Protein AF-A0A9D6YKM5-F1 (afdb_monomer)

Solvent-accessible surface area (backbone atoms only — not comparable to full-atom values): 3594 Å² total; per-residue (Å²): 126,61,73,67,59,55,52,49,51,54,51,53,53,51,53,51,48,53,57,48,50,65,74,70,56,75,89,78,54,70,69,58,52,48,48,46,45,64,70,47,50,49,61,50,51,54,51,49,53,54,51,51,50,52,51,50,59,60,74,77,104

pLDDT: mean 86.21, std 7.91, range [56.38, 95.25]

Radius of gyration: 18.29 Å; Cα contacts (8 Å, |Δi|>4): 7; chains: 1; bounding box: 44×16×37 Å

Foldseek 3Di:
DPPVVVVVVVVVVVVVVVVVCVVPDDDDDPVVVCCCCVVPVVVVVVVVVVVVVVVVVVVVD

Sequence (61 aa):
LPPIAWFVIKTFALVFFFIWVRGTFPRFRFDQLMKLGWKVMLPLCLVNILFTGIIIQFLQR

Mean predicted aligned error: 7.3 Å

Secondary structure (DSSP, 8-state):
--HHHHHHHHHHHHHHHHHHHHHHS----HHHHHHHIIIIIHHHHHHHHHHHHHHHHHHT-

Structure (mmCIF, N/CA/C/O backbone):
data_AF-A0A9D6YKM5-F1
#
_entry.id   AF-A0A9D6YKM5-F1
#
loop_
_atom_site.group_PDB
_atom_site.id
_atom_site.type_symbol
_atom_site.label_atom_id
_atom_site.label_alt_id
_atom_site.label_comp_id
_atom_site.label_asym_id
_atom_site.label_entity_id
_atom_site.label_seq_id
_atom_site.pdbx_PDB_ins_code
_atom_site.Cartn_x
_atom_site.Cartn_y
_atom_site.Cartn_z
_atom_site.occupancy
_atom_site.B_iso_or_equiv
_atom_site.auth_seq_id
_atom_site.auth_comp_id
_atom_site.auth_asym_id
_atom_site.auth_atom_id
_atom_site.pdbx_PDB_model_num
ATOM 1 N N . LEU A 1 1 ? -17.049 6.702 -20.330 1.00 62.12 1 LEU A N 1
ATOM 2 C CA . LEU A 1 1 ? -16.269 5.711 -21.111 1.00 62.12 1 LEU A CA 1
ATOM 3 C C . LEU A 1 1 ? -16.985 4.368 -21.045 1.00 62.12 1 LEU A C 1
ATOM 5 O O . LEU A 1 1 ? -17.529 4.074 -19.985 1.00 62.12 1 LEU A O 1
ATOM 9 N N . PRO A 1 2 ? -16.992 3.564 -22.120 1.00 83.38 2 PRO A N 1
ATOM 10 C CA . PRO A 1 2 ? -17.517 2.202 -22.067 1.00 83.38 2 PRO A CA 1
ATOM 11 C C . PRO A 1 2 ? -16.808 1.383 -20.965 1.00 83.38 2 PRO A C 1
ATOM 13 O O . PRO A 1 2 ? -15.611 1.597 -20.743 1.00 83.38 2 PRO A O 1
ATOM 16 N N . PRO A 1 3 ? -17.504 0.448 -20.283 1.00 79.25 3 PRO A N 1
ATOM 17 C CA . PRO A 1 3 ? -16.959 -0.311 -19.148 1.00 79.25 3 PRO A CA 1
ATOM 18 C C . PRO A 1 3 ? -15.637 -1.020 -19.469 1.00 79.25 3 PRO A C 1
ATOM 20 O O . PRO A 1 3 ? -14.709 -1.020 -18.662 1.00 79.25 3 PRO A O 1
ATOM 23 N N 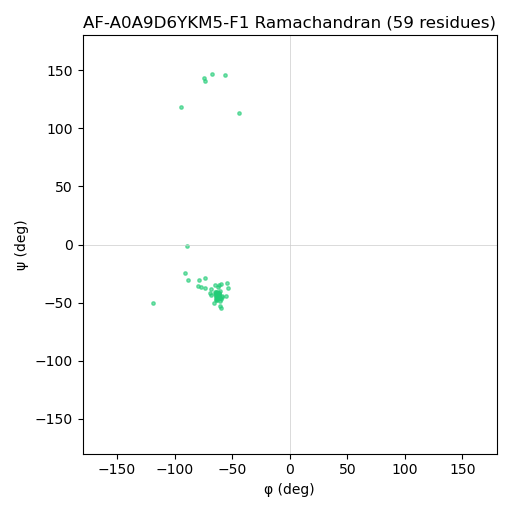. ILE A 1 4 ? -15.528 -1.542 -20.695 1.00 83.94 4 ILE A N 1
ATOM 24 C CA . ILE A 1 4 ? -14.321 -2.188 -21.218 1.00 83.94 4 ILE A CA 1
ATOM 25 C C . ILE A 1 4 ? -13.130 -1.221 -21.258 1.00 83.94 4 ILE A C 1
ATOM 27 O O . ILE A 1 4 ? -12.038 -1.573 -20.823 1.00 83.94 4 ILE A O 1
ATOM 31 N N . ALA A 1 5 ? -13.325 0.017 -21.720 1.00 83.81 5 ALA A N 1
ATOM 32 C CA . ALA A 1 5 ? -12.225 0.968 -21.867 1.00 83.81 5 ALA A CA 1
ATOM 33 C C . ALA A 1 5 ? -11.679 1.405 -20.502 1.00 83.81 5 ALA A C 1
ATOM 35 O O . ALA A 1 5 ? -10.470 1.516 -20.322 1.00 83.81 5 ALA A O 1
ATOM 36 N N . TRP A 1 6 ? -12.557 1.592 -19.514 1.00 86.31 6 TRP A N 1
ATOM 37 C CA . TRP A 1 6 ? -12.144 1.927 -18.150 1.00 86.31 6 TRP A CA 1
ATOM 38 C C . TRP A 1 6 ? -11.349 0.797 -17.478 1.00 86.31 6 TRP A C 1
ATOM 40 O O . TRP A 1 6 ? -10.337 1.055 -16.821 1.00 86.31 6 TRP A O 1
ATOM 50 N N . PHE A 1 7 ? -11.766 -0.456 -17.682 1.00 87.31 7 PHE A N 1
ATOM 51 C CA . PHE A 1 7 ? -11.048 -1.633 -17.190 1.00 87.31 7 PHE A CA 1
ATOM 52 C C . PHE A 1 7 ? -9.656 -1.769 -17.826 1.00 87.31 7 PHE A C 1
ATOM 54 O O . PHE A 1 7 ? -8.663 -1.974 -17.120 1.00 87.31 7 PHE A O 1
ATOM 61 N N . VAL A 1 8 ? -9.568 -1.590 -19.147 1.00 91.44 8 VAL A N 1
ATOM 62 C CA . VAL A 1 8 ? -8.305 -1.665 -19.895 1.00 91.44 8 VAL A CA 1
ATOM 63 C C . VAL A 1 8 ? -7.338 -0.576 -19.431 1.00 91.44 8 VAL A C 1
ATOM 65 O O . VAL A 1 8 ? -6.187 -0.884 -19.134 1.00 91.44 8 VAL A O 1
ATOM 68 N N . ILE A 1 9 ? -7.799 0.667 -19.267 1.00 92.06 9 ILE A N 1
ATOM 69 C CA . ILE A 1 9 ? -6.953 1.779 -18.799 1.00 92.06 9 ILE A CA 1
ATOM 70 C C . ILE A 1 9 ? -6.373 1.496 -17.409 1.00 92.06 9 ILE A C 1
ATOM 72 O O . ILE A 1 9 ? -5.169 1.650 -17.208 1.00 92.06 9 ILE A O 1
ATOM 76 N N . LYS A 1 10 ? -7.196 1.044 -16.451 1.00 88.62 10 LYS A N 1
ATOM 77 C CA . LYS A 1 10 ? -6.708 0.693 -15.105 1.00 88.62 10 LYS A CA 1
ATOM 78 C C . LYS A 1 10 ? -5.687 -0.438 -15.148 1.00 88.62 10 LYS A C 1
ATOM 80 O O . LYS A 1 10 ? -4.670 -0.359 -14.467 1.00 88.62 10 LYS A O 1
ATOM 85 N N . THR A 1 11 ? -5.944 -1.458 -15.962 1.00 91.31 11 THR A N 1
ATOM 86 C CA 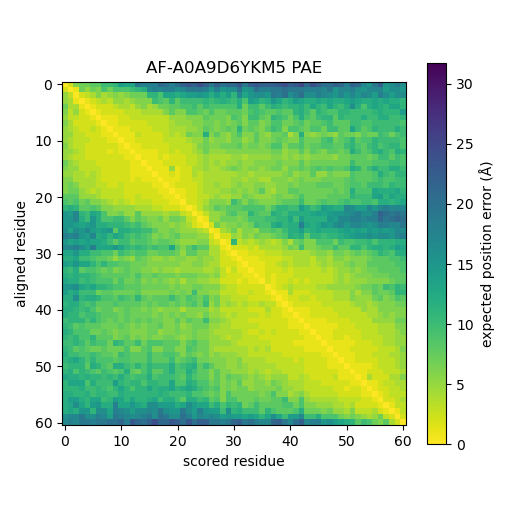. THR A 1 11 ? -5.047 -2.610 -16.112 1.00 91.31 11 THR A CA 1
ATOM 87 C C . THR A 1 11 ? -3.704 -2.192 -16.708 1.00 91.31 11 THR A C 1
ATOM 89 O O . THR A 1 11 ? -2.663 -2.510 -16.138 1.00 91.31 11 THR A O 1
ATOM 92 N N . PHE A 1 12 ? -3.703 -1.414 -17.794 1.00 92.56 12 PHE A N 1
ATOM 93 C CA . PHE A 1 12 ? -2.472 -0.902 -18.402 1.00 92.56 12 PHE A CA 1
ATOM 94 C C . PHE A 1 12 ? -1.698 0.024 -17.463 1.00 92.56 12 PHE A C 1
ATOM 96 O O . PHE A 1 12 ? -0.478 -0.094 -17.374 1.00 92.56 12 PHE A O 1
ATOM 103 N N . ALA A 1 13 ? -2.386 0.895 -16.719 1.00 91.69 13 ALA A N 1
ATOM 104 C CA . ALA A 1 13 ? -1.745 1.748 -15.721 1.00 91.69 13 ALA A CA 1
ATOM 105 C C . ALA A 1 13 ? -1.055 0.922 -14.621 1.00 91.69 13 ALA A C 1
ATOM 107 O O . ALA A 1 13 ? 0.064 1.236 -14.219 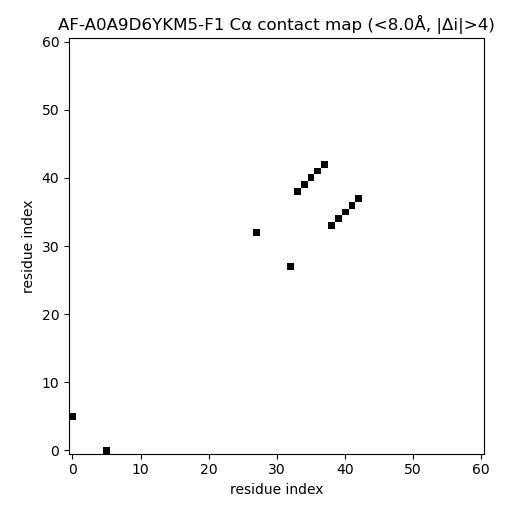1.00 91.69 13 ALA A O 1
ATOM 108 N N . LEU A 1 14 ? -1.690 -0.164 -14.174 1.00 92.69 14 LEU A N 1
ATOM 109 C CA . LEU A 1 14 ? -1.152 -1.062 -13.154 1.00 92.69 14 LEU A CA 1
ATOM 110 C C . LEU A 1 14 ? 0.067 -1.843 -13.676 1.00 92.69 14 LEU A C 1
ATOM 112 O O . LEU A 1 14 ? 1.090 -1.912 -12.998 1.00 92.69 14 LEU A O 1
ATOM 116 N N . VAL A 1 15 ? 0.004 -2.365 -14.906 1.00 91.81 15 VAL A N 1
ATOM 117 C CA . VAL A 1 15 ? 1.136 -3.045 -15.565 1.00 91.81 15 VAL A CA 1
ATOM 118 C C . VAL A 1 15 ? 2.311 -2.088 -15.776 1.00 91.81 15 VAL A C 1
ATOM 120 O O . VAL A 1 15 ? 3.447 -2.434 -15.450 1.00 91.81 15 VAL A O 1
ATOM 123 N N . PHE A 1 16 ? 2.049 -0.873 -16.262 1.00 90.94 16 PHE A N 1
ATOM 124 C CA . PHE A 1 16 ? 3.071 0.162 -16.412 1.00 90.94 16 PHE A CA 1
ATOM 125 C C . PHE A 1 16 ? 3.733 0.488 -15.069 1.00 90.94 16 PHE A C 1
ATOM 127 O O . PHE A 1 16 ? 4.960 0.521 -14.980 1.00 90.94 16 PHE A O 1
ATOM 134 N N . PHE A 1 17 ? 2.936 0.645 -14.008 1.00 91.75 17 PHE A N 1
ATOM 135 C CA . PHE A 1 17 ? 3.447 0.872 -12.660 1.00 91.75 17 PHE A CA 1
ATOM 136 C C . PHE A 1 17 ? 4.355 -0.274 -12.187 1.00 91.75 17 PHE A C 1
ATOM 138 O O . PHE A 1 17 ? 5.443 -0.012 -11.684 1.00 91.75 17 PHE A O 1
ATOM 145 N N . PHE A 1 18 ? 3.980 -1.538 -12.405 1.00 86.56 18 PHE A N 1
ATOM 146 C CA . PHE A 1 18 ? 4.825 -2.683 -12.040 1.00 86.56 18 PHE A CA 1
ATOM 147 C C . PHE A 1 18 ? 6.164 -2.714 -12.786 1.00 86.56 18 PHE A C 1
ATOM 149 O O . PHE A 1 18 ? 7.201 -2.998 -12.179 1.00 86.56 18 PHE A O 1
ATOM 156 N N . ILE A 1 19 ? 6.160 -2.408 -14.086 1.00 89.12 19 ILE A N 1
ATOM 157 C CA . ILE A 1 19 ? 7.389 -2.328 -14.888 1.00 89.12 19 ILE A CA 1
ATOM 158 C C . ILE A 1 19 ? 8.274 -1.183 -14.379 1.00 89.12 19 ILE A C 1
ATOM 160 O O . ILE A 1 19 ? 9.480 -1.366 -14.209 1.00 89.12 19 ILE A O 1
ATOM 164 N N . TRP A 1 20 ? 7.673 -0.033 -14.072 1.00 90.38 20 TRP A N 1
ATOM 165 C CA . TRP A 1 20 ? 8.379 1.131 -13.545 1.00 90.38 20 TRP A CA 1
ATOM 166 C C . TRP A 1 20 ? 9.014 0.859 -12.175 1.00 90.38 20 TRP A C 1
ATOM 168 O O . TRP A 1 20 ? 10.212 1.070 -12.000 1.00 90.38 20 TRP A O 1
ATOM 178 N N . VAL A 1 21 ? 8.256 0.279 -11.240 1.00 86.56 21 VAL A N 1
ATOM 179 C CA . VAL A 1 21 ? 8.732 -0.145 -9.911 1.00 86.56 21 VAL A C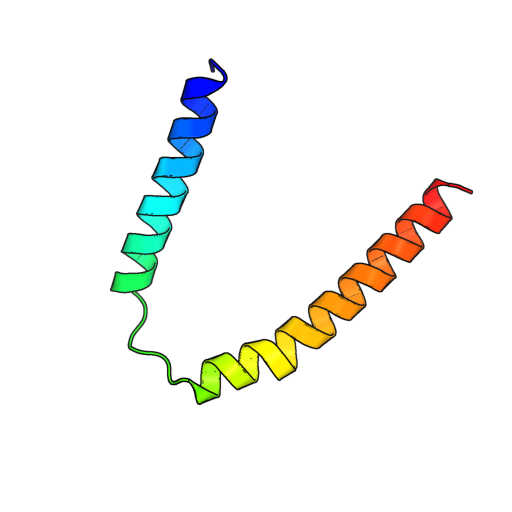A 1
ATOM 180 C C . VAL A 1 21 ? 9.934 -1.087 -10.038 1.00 86.56 21 VAL A C 1
ATOM 182 O O . VAL A 1 21 ? 10.944 -0.891 -9.361 1.00 86.56 21 VAL A O 1
ATOM 185 N N . ARG A 1 22 ? 9.891 -2.070 -10.947 1.00 84.12 22 ARG A N 1
ATOM 186 C CA . ARG A 1 22 ? 11.031 -2.975 -11.173 1.00 84.12 22 ARG A CA 1
ATOM 187 C C . ARG A 1 22 ? 12.299 -2.226 -11.615 1.00 84.12 22 ARG A C 1
ATOM 189 O O . ARG A 1 22 ? 13.396 -2.655 -11.271 1.00 84.12 22 ARG A O 1
ATOM 196 N N . GLY A 1 23 ? 12.153 -1.143 -12.380 1.00 82.44 23 GLY A N 1
ATOM 197 C CA . GLY A 1 23 ? 13.269 -0.317 -12.846 1.00 82.44 23 GLY A CA 1
ATOM 198 C C . GLY A 1 23 ? 13.816 0.654 -11.794 1.00 82.44 23 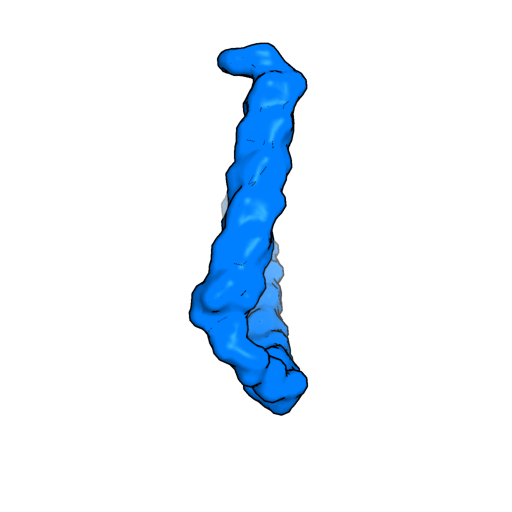GLY A C 1
ATOM 199 O O . GLY A 1 23 ? 15.005 0.956 -11.814 1.00 82.44 23 GLY A O 1
ATOM 200 N N . THR A 1 24 ? 12.978 1.138 -10.873 1.00 80.12 24 THR A N 1
ATOM 201 C CA . THR A 1 24 ? 13.366 2.152 -9.874 1.00 80.12 24 THR A CA 1
ATOM 202 C C . THR A 1 24 ? 13.946 1.558 -8.590 1.00 80.12 24 THR A C 1
ATOM 204 O O . THR A 1 24 ? 14.786 2.194 -7.955 1.00 80.12 24 THR A O 1
ATOM 207 N N . PHE A 1 25 ? 13.532 0.353 -8.187 1.00 75.81 25 PHE A N 1
ATOM 208 C CA . PHE A 1 25 ? 13.960 -0.214 -6.908 1.00 75.81 25 PHE A CA 1
ATOM 209 C C . PHE A 1 25 ? 15.194 -1.130 -7.034 1.00 75.81 25 PHE A C 1
ATOM 211 O O . PHE A 1 25 ? 15.119 -2.180 -7.677 1.00 75.81 25 PHE A O 1
ATOM 218 N N . PRO A 1 26 ? 16.328 -0.796 -6.382 1.00 70.00 26 PRO A N 1
ATOM 219 C CA . PRO A 1 26 ? 17.462 -1.710 -6.257 1.00 70.00 26 PRO A CA 1
ATOM 220 C C . PRO A 1 26 ? 17.079 -2.899 -5.358 1.00 70.00 26 PRO A C 1
ATOM 222 O O . PRO A 1 26 ? 16.278 -2.750 -4.439 1.00 70.00 26 PRO A O 1
ATOM 225 N N . ARG A 1 27 ? 17.627 -4.095 -5.634 1.00 73.94 27 ARG A N 1
ATOM 226 C CA . ARG A 1 27 ? 17.226 -5.375 -5.005 1.00 73.94 27 ARG A CA 1
ATOM 227 C C . ARG A 1 27 ? 17.031 -5.254 -3.485 1.00 73.94 27 ARG A C 1
ATOM 229 O O . ARG A 1 27 ? 17.999 -5.093 -2.745 1.00 73.94 27 ARG A O 1
ATOM 236 N N . PHE A 1 28 ? 15.792 -5.410 -3.024 1.00 69.06 28 PHE A N 1
ATOM 237 C CA . PHE A 1 28 ? 15.479 -5.474 -1.598 1.00 69.06 28 PHE A CA 1
ATOM 238 C C . PHE A 1 28 ? 15.903 -6.814 -0.999 1.00 69.06 28 PHE A C 1
ATOM 240 O O . PHE A 1 28 ? 15.719 -7.870 -1.608 1.00 69.06 28 PHE A O 1
ATOM 247 N N . ARG A 1 29 ? 16.442 -6.784 0.223 1.00 84.94 29 ARG A N 1
ATOM 248 C CA . ARG A 1 29 ? 16.720 -8.010 0.982 1.00 84.94 29 ARG A CA 1
ATOM 249 C C . ARG A 1 29 ? 15.420 -8.600 1.522 1.00 84.94 29 ARG A C 1
ATOM 251 O O . ARG A 1 29 ? 14.561 -7.862 2.007 1.00 84.94 29 ARG A O 1
ATOM 258 N N . PHE A 1 30 ? 15.326 -9.930 1.533 1.00 76.31 30 PHE A N 1
ATOM 259 C CA . PHE A 1 30 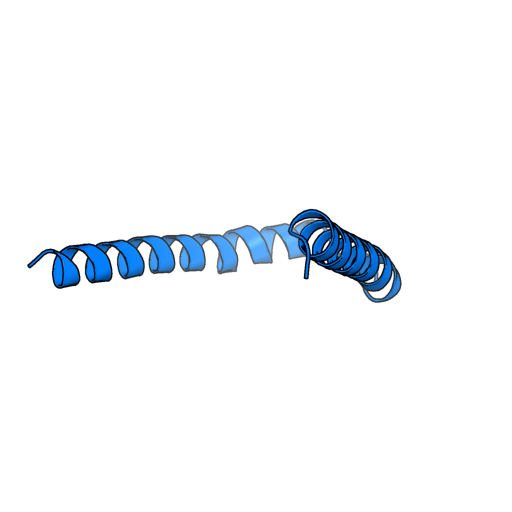? 14.191 -10.653 2.121 1.00 76.31 30 PHE A CA 1
ATOM 260 C C . PHE A 1 30 ? 13.943 -10.257 3.586 1.00 76.31 30 PHE A C 1
ATOM 262 O O . PHE A 1 30 ? 12.796 -10.120 4.001 1.00 76.31 30 PHE A O 1
ATOM 269 N N . ASP A 1 31 ? 15.002 -9.939 4.334 1.00 80.19 31 ASP A N 1
ATOM 270 C CA . ASP A 1 31 ? 14.910 -9.469 5.723 1.00 80.19 31 ASP A CA 1
ATOM 271 C C . ASP A 1 31 ? 14.147 -8.141 5.860 1.00 80.19 31 ASP A C 1
ATOM 273 O O . ASP A 1 31 ? 13.399 -7.928 6.815 1.00 80.19 31 ASP A O 1
ATOM 277 N N . GLN A 1 32 ? 14.314 -7.230 4.898 1.00 80.88 32 GLN A N 1
ATOM 278 C CA . GLN A 1 32 ? 13.639 -5.930 4.901 1.00 80.88 32 GLN A CA 1
ATOM 279 C C . GLN A 1 32 ? 12.161 -6.083 4.547 1.00 80.88 32 GLN A C 1
ATOM 281 O O . GLN A 1 32 ? 11.317 -5.431 5.163 1.00 80.88 32 GLN A O 1
ATOM 286 N N . LEU A 1 33 ? 11.850 -6.988 3.614 1.00 84.12 33 LEU A N 1
ATOM 287 C CA . LEU A 1 33 ? 10.474 -7.334 3.271 1.00 84.12 33 LEU A CA 1
ATOM 288 C C . LEU A 1 33 ? 9.754 -7.963 4.469 1.00 84.12 33 LEU A C 1
ATOM 290 O O . LEU A 1 33 ? 8.647 -7.548 4.805 1.00 84.12 33 LEU A O 1
ATOM 294 N N . MET A 1 34 ? 10.405 -8.902 5.159 1.00 86.88 34 MET A N 1
ATOM 295 C CA . MET A 1 34 ? 9.855 -9.532 6.361 1.00 86.88 34 MET A CA 1
ATOM 296 C C . MET A 1 34 ? 9.644 -8.517 7.480 1.00 86.88 34 MET A C 1
ATOM 298 O O . MET A 1 34 ? 8.583 -8.500 8.099 1.00 86.88 34 MET A O 1
ATOM 302 N N . LYS A 1 35 ? 10.602 -7.610 7.702 1.00 87.62 35 LYS A N 1
ATOM 303 C CA . LYS A 1 35 ? 10.448 -6.534 8.686 1.00 87.62 35 LYS A CA 1
ATOM 304 C C . LYS A 1 35 ? 9.281 -5.605 8.338 1.00 87.62 35 LYS A C 1
ATOM 306 O O . LYS A 1 35 ? 8.540 -5.231 9.240 1.00 87.62 35 LYS A O 1
ATOM 311 N N . LEU A 1 36 ? 9.093 -5.247 7.067 1.00 87.94 36 LEU A N 1
ATOM 312 C CA . LEU A 1 36 ? 7.964 -4.419 6.635 1.00 87.94 36 LEU A CA 1
ATOM 313 C C . LEU A 1 36 ? 6.628 -5.153 6.831 1.00 87.94 36 LEU A C 1
ATOM 315 O O . LEU A 1 36 ? 5.721 -4.617 7.467 1.00 87.94 36 LEU A O 1
ATOM 319 N N . GLY A 1 37 ? 6.529 -6.393 6.349 1.00 86.81 37 GLY A N 1
ATOM 320 C CA . GLY A 1 37 ? 5.317 -7.206 6.451 1.00 86.81 37 GLY A CA 1
ATOM 321 C C . GLY A 1 37 ? 4.901 -7.453 7.898 1.00 86.81 37 GLY A C 1
ATOM 322 O O . GLY A 1 37 ? 3.788 -7.125 8.305 1.00 86.81 37 GLY A O 1
ATOM 323 N N . TRP A 1 38 ? 5.824 -7.960 8.710 1.00 88.12 38 TRP A N 1
ATOM 324 C CA . TRP A 1 38 ? 5.513 -8.372 10.075 1.00 88.12 38 TRP A CA 1
ATOM 325 C C . TRP A 1 38 ? 5.437 -7.210 11.062 1.00 88.12 38 TRP A C 1
ATOM 327 O O . TRP A 1 38 ? 4.607 -7.239 11.966 1.00 88.12 38 TRP A O 1
ATOM 337 N N . LYS A 1 39 ? 6.270 -6.174 10.908 1.00 84.44 39 LYS A N 1
ATOM 338 C CA . LYS A 1 39 ? 6.320 -5.070 11.879 1.00 84.44 39 LYS A CA 1
ATOM 339 C C . LYS A 1 39 ? 5.379 -3.918 11.540 1.00 84.44 39 LYS A C 1
ATOM 341 O O . LYS A 1 39 ? 5.023 -3.168 12.440 1.00 84.44 39 LYS A O 1
ATOM 346 N N . VAL A 1 40 ? 5.004 -3.748 10.271 1.00 87.88 40 VAL A N 1
ATOM 347 C CA . VAL A 1 40 ? 4.192 -2.604 9.826 1.00 87.88 40 VAL A CA 1
ATOM 348 C C . VAL A 1 40 ? 2.863 -3.061 9.242 1.00 87.88 40 VAL A C 1
ATOM 350 O O . VAL A 1 40 ? 1.825 -2.575 9.678 1.00 87.88 40 VAL A O 1
ATOM 353 N N . MET A 1 41 ? 2.858 -4.014 8.305 1.00 91.44 41 MET A N 1
ATOM 354 C CA . MET A 1 41 ? 1.611 -4.403 7.631 1.00 91.44 41 MET A CA 1
ATOM 355 C C . MET A 1 41 ? 0.657 -5.144 8.576 1.00 91.44 41 MET A C 1
ATOM 357 O O . MET A 1 41 ? -0.531 -4.842 8.593 1.00 91.44 41 MET A O 1
ATOM 361 N N . LEU A 1 42 ? 1.174 -6.046 9.415 1.00 91.56 42 LEU A N 1
ATOM 362 C CA . LEU A 1 42 ? 0.372 -6.816 10.372 1.00 91.56 42 LEU A CA 1
ATOM 363 C C . LEU A 1 42 ? -0.386 -5.932 11.390 1.00 91.56 42 LEU A C 1
ATOM 365 O O . LEU A 1 42 ? -1.614 -6.032 11.452 1.00 91.56 42 LEU A O 1
ATOM 369 N N . PRO A 1 43 ? 0.270 -5.021 12.143 1.00 90.12 43 PRO A N 1
ATOM 370 C CA . PRO A 1 43 ? -0.457 -4.132 13.049 1.00 90.12 43 PRO A CA 1
ATOM 371 C C . PRO A 1 43 ? -1.384 -3.167 12.302 1.00 90.12 43 PRO A C 1
ATOM 373 O O . PRO A 1 43 ? -2.480 -2.888 12.784 1.00 90.12 43 PRO A O 1
ATOM 376 N N . LEU A 1 44 ? -1.002 -2.700 11.108 1.00 93.88 44 LEU A N 1
ATOM 377 C CA . LEU A 1 44 ? -1.847 -1.817 10.304 1.00 93.88 44 LEU A CA 1
ATOM 378 C C . LEU A 1 44 ? -3.144 -2.511 9.860 1.00 93.88 44 LEU A C 1
ATOM 380 O O . LEU A 1 44 ? -4.212 -1.909 9.950 1.00 93.88 44 LEU A O 1
ATOM 384 N N . CYS A 1 45 ? -3.074 -3.775 9.430 1.00 93.12 45 CYS A N 1
ATOM 385 C CA . CYS A 1 45 ? -4.253 -4.570 9.079 1.00 93.12 45 CYS A CA 1
ATOM 386 C C . CYS A 1 45 ? -5.184 -4.774 10.282 1.00 93.12 45 CYS A C 1
ATOM 388 O O . CYS A 1 45 ? -6.394 -4.613 10.140 1.00 93.12 45 CYS A O 1
ATOM 390 N N . LEU A 1 46 ? -4.634 -5.067 11.467 1.00 93.75 46 LEU A N 1
ATOM 391 C CA . LEU A 1 46 ? -5.427 -5.223 12.693 1.00 93.75 46 LEU A CA 1
ATOM 392 C C . LEU A 1 46 ? -6.159 -3.929 13.069 1.00 93.75 46 LEU A C 1
ATOM 394 O O . LEU A 1 46 ? -7.355 -3.962 13.354 1.00 93.75 46 LEU A O 1
ATOM 398 N N . VAL A 1 47 ? -5.475 -2.783 12.998 1.00 95.25 47 VAL A N 1
ATOM 399 C CA . VAL A 1 47 ? -6.097 -1.468 13.226 1.00 95.25 47 VAL A CA 1
ATOM 400 C C . VAL A 1 47 ? -7.203 -1.200 12.205 1.00 95.25 47 VAL A C 1
ATOM 402 O O . VAL A 1 47 ? -8.270 -0.723 12.579 1.00 95.25 47 VAL A O 1
ATOM 405 N N . ASN A 1 48 ? -6.991 -1.543 10.932 1.00 94.38 48 ASN A N 1
ATOM 406 C CA . ASN A 1 48 ? -7.984 -1.326 9.879 1.00 94.38 48 ASN A CA 1
ATOM 407 C C . ASN A 1 48 ? -9.265 -2.150 10.101 1.00 94.38 48 ASN A C 1
ATOM 409 O O . ASN A 1 48 ? -10.370 -1.632 9.934 1.00 94.38 48 ASN A O 1
ATOM 413 N N . ILE A 1 49 ? -9.121 -3.413 10.525 1.00 93.50 49 ILE A N 1
ATOM 414 C CA . ILE A 1 49 ? -10.257 -4.2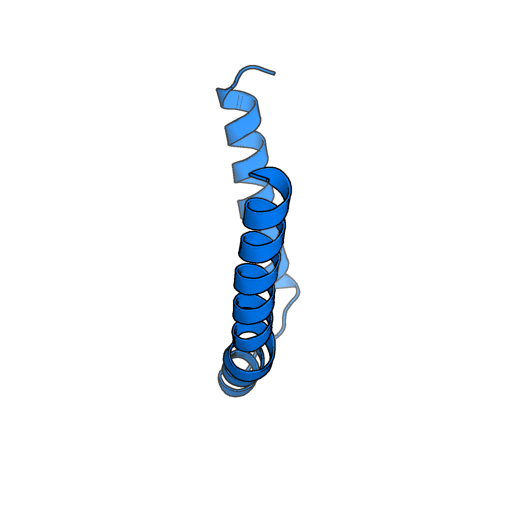91 10.847 1.00 93.50 49 ILE A CA 1
ATOM 415 C C . ILE A 1 49 ? -11.037 -3.735 12.041 1.00 93.50 49 ILE A C 1
ATOM 417 O O . ILE A 1 49 ? -12.260 -3.618 11.965 1.00 93.50 49 ILE A O 1
ATOM 421 N N . LEU A 1 50 ? -10.346 -3.343 13.116 1.00 94.06 50 LEU A N 1
ATOM 422 C CA . LEU A 1 50 ? -10.988 -2.737 14.286 1.00 94.06 50 LEU A CA 1
ATOM 423 C C . LEU A 1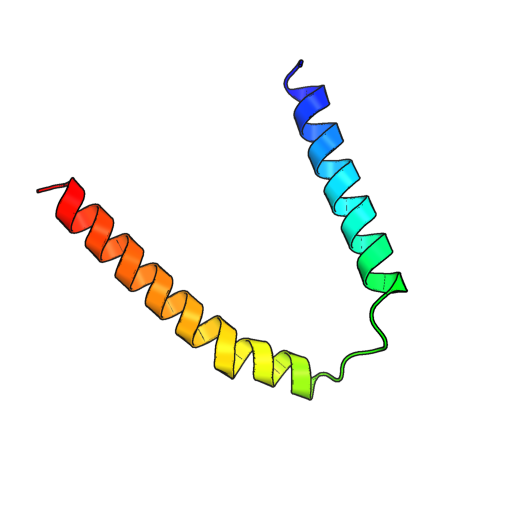 50 ? -11.720 -1.442 13.915 1.00 94.06 50 LEU A C 1
ATOM 425 O O . LEU A 1 50 ? -12.876 -1.259 14.287 1.00 94.06 50 LEU A O 1
ATOM 429 N N . PHE A 1 51 ? -11.078 -0.570 13.138 1.00 94.31 51 PHE A N 1
ATOM 430 C CA . PHE A 1 51 ? -11.651 0.702 12.704 1.00 94.31 51 PHE A CA 1
ATOM 431 C C . PHE A 1 51 ? -12.897 0.506 11.834 1.00 94.31 51 PHE A C 1
ATOM 433 O O . PHE A 1 51 ? -13.932 1.122 12.082 1.00 94.31 51 PHE A O 1
ATOM 440 N N . THR A 1 52 ? -12.833 -0.407 10.863 1.00 91.75 52 THR A N 1
ATOM 441 C CA . THR A 1 52 ? -13.977 -0.739 10.002 1.00 91.75 52 THR A CA 1
ATOM 442 C C . THR A 1 52 ? -15.124 -1.347 10.811 1.00 91.75 52 THR A C 1
ATOM 444 O O . THR A 1 52 ? -16.278 -0.973 10.612 1.00 91.75 52 THR A O 1
ATOM 447 N N . GLY A 1 53 ? -14.821 -2.229 11.771 1.00 90.94 53 GLY A N 1
ATOM 448 C CA . GLY A 1 53 ? -15.820 -2.807 12.671 1.00 90.94 53 GLY A CA 1
ATOM 449 C C . GLY A 1 53 ? -16.525 -1.754 13.531 1.00 90.94 53 GLY A C 1
ATOM 450 O O . GLY A 1 53 ? -17.750 -1.767 13.629 1.00 90.94 53 GLY A O 1
ATOM 451 N N . ILE A 1 54 ? -15.774 -0.801 14.092 1.00 92.31 54 ILE A N 1
ATOM 452 C CA . ILE A 1 54 ? -16.332 0.316 14.870 1.00 92.31 54 ILE A CA 1
ATOM 453 C C . ILE A 1 54 ? -17.228 1.197 13.992 1.00 92.31 54 ILE A C 1
ATOM 455 O O . ILE A 1 54 ? -18.330 1.547 14.413 1.00 92.31 54 ILE A O 1
ATOM 459 N N . ILE A 1 55 ? -16.794 1.525 12.770 1.00 93.44 55 ILE A N 1
ATOM 460 C CA . ILE A 1 55 ? -17.587 2.337 11.835 1.00 93.44 55 ILE A CA 1
ATOM 461 C C . ILE A 1 55 ? -18.910 1.656 11.505 1.00 93.44 55 ILE A C 1
ATOM 463 O O . ILE A 1 55 ? -19.952 2.300 11.577 1.00 93.44 55 ILE A O 1
ATOM 467 N N . ILE A 1 56 ? -18.885 0.367 11.161 1.00 91.12 56 ILE A N 1
ATOM 468 C CA . ILE A 1 56 ? -20.106 -0.371 10.821 1.00 91.12 56 ILE A CA 1
ATOM 469 C C . ILE A 1 56 ? -21.029 -0.446 12.040 1.00 91.12 56 ILE A C 1
ATOM 471 O O . ILE A 1 56 ? -22.215 -0.162 11.919 1.00 91.12 56 ILE A O 1
ATOM 475 N N . GLN A 1 57 ? -20.494 -0.749 13.226 1.00 86.38 57 GLN A N 1
ATOM 476 C CA . GLN A 1 57 ? -21.282 -0.802 14.460 1.00 86.38 57 GLN A CA 1
ATOM 477 C C . GLN A 1 57 ? -21.927 0.548 14.814 1.00 86.38 57 GLN A C 1
ATOM 479 O O . GLN A 1 57 ? -23.022 0.565 15.375 1.00 86.38 57 GLN A O 1
ATOM 484 N N . PHE A 1 58 ? -21.254 1.663 14.518 1.00 85.44 58 PHE A N 1
ATOM 485 C CA . PHE A 1 58 ? -21.777 3.013 14.724 1.00 85.44 58 PHE A CA 1
ATOM 486 C C . PHE A 1 58 ? -22.794 3.418 13.649 1.00 85.44 58 PHE A C 1
ATOM 488 O O . PHE A 1 58 ? -23.776 4.073 13.967 1.00 85.44 58 PHE A O 1
ATOM 495 N N . LEU A 1 59 ? -22.585 3.012 12.394 1.00 87.19 59 LEU A N 1
ATOM 496 C CA . LEU A 1 59 ? -23.486 3.304 11.274 1.00 87.19 59 LEU A CA 1
ATOM 497 C C . LEU A 1 59 ? -24.780 2.475 11.315 1.00 87.19 59 LEU A C 1
ATOM 499 O O . LEU A 1 59 ? -25.801 2.900 10.787 1.00 87.19 59 LEU A O 1
ATOM 503 N N . GLN A 1 60 ? -24.725 1.278 11.902 1.00 73.06 60 GLN A N 1
ATOM 504 C CA . GLN A 1 60 ? -25.862 0.363 12.038 1.00 73.06 60 GLN A CA 1
ATOM 505 C C . GLN A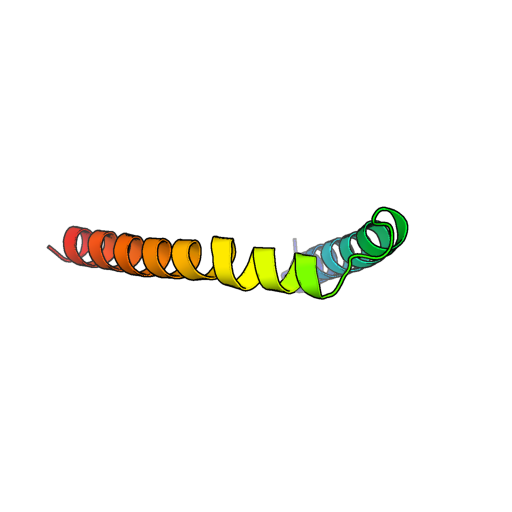 1 60 ? -26.666 0.593 13.337 1.00 73.06 60 GLN A C 1
ATOM 507 O O . GLN A 1 60 ? -27.636 -0.123 13.588 1.00 73.06 60 GLN A O 1
ATOM 512 N N . ARG A 1 61 ? -26.239 1.551 14.171 1.00 56.38 61 ARG A N 1
ATOM 513 C CA . ARG A 1 61 ? -26.972 2.082 15.330 1.00 56.38 61 ARG A CA 1
ATOM 514 C C . ARG A 1 61 ? -27.870 3.236 14.909 1.00 56.38 61 ARG A C 1
ATOM 516 O O . ARG A 1 61 ? -28.945 3.339 15.537 1.00 56.38 61 ARG A O 1
#